Protein AF-A0A2I0AYV8-F1 (afdb_monomer)

Radius of gyration: 24.04 Å; Cα contacts (8 Å, |Δi|>4): 41; chains: 1; bounding box: 66×37×68 Å

Solvent-accessible surface area (backbone atoms only — not comparable to full-atom values): 6565 Å² total; per-residue (Å²): 133,89,87,87,84,83,86,84,85,83,82,78,70,82,81,78,73,76,64,74,80,68,65,70,71,82,84,70,52,71,69,57,48,50,52,51,51,52,51,52,48,52,37,42,77,72,65,39,39,57,96,92,36,63,38,78,67,45,41,53,52,44,37,55,51,46,42,71,75,41,98,60,86,63,56,57,68,56,53,52,51,51,52,54,50,52,55,48,52,52,50,51,51,53,50,49,62,76,61,59,70,90,116

InterPro domains:
  IPR044822 Myb/SANT-like DNA-binding domain 4 [PF13837] (26-95)

pLDDT: mean 79.16, std 20.54, range [38.59, 97.0]

Secondary structure (DSSP, 8-state):
-----------------------------HHHHHHHHHHHHHHHHTT-EETTEE-HHHHHHHHHHHHHHSSS---HHHHHHHHHHHHHHHHHHHHHHHH----

Nearest PDB structures (foldseek):
  8vj1-assembly1_A  TM=5.245E-01  e=1.377E+00  Borreliella garinii
  6hcg-assembly1_P  TM=4.953E-01  e=2.701E+00  Klebsiella pneumoniae

Organism: NCBI:txid1088818

Structure (mmCIF, N/CA/C/O backbone):
data_AF-A0A2I0AYV8-F1
#
_entry.id   AF-A0A2I0AYV8-F1
#
loop_
_atom_site.group_PDB
_atom_site.id
_atom_site.type_symbol
_atom_site.label_atom_id
_atom_site.label_alt_id
_atom_site.label_comp_id
_atom_site.label_asym_id
_atom_site.label_entity_id
_atom_site.label_seq_id
_atom_site.pdbx_PDB_ins_code
_atom_site.Cartn_x
_atom_site.Cartn_y
_atom_site.Cartn_z
_atom_site.occupancy
_atom_site.B_iso_or_equiv
_atom_site.auth_seq_id
_atom_site.auth_comp_id
_atom_site.auth_asym_id
_atom_site.auth_atom_id
_atom_site.pdbx_PDB_model_num
ATOM 1 N N . MET A 1 1 ? 52.267 -22.408 55.302 1.00 38.59 1 MET A N 1
ATOM 2 C CA . MET A 1 1 ? 52.303 -23.674 54.550 1.00 38.59 1 MET A CA 1
ATOM 3 C C . MET A 1 1 ? 51.271 -23.545 53.436 1.00 38.59 1 MET A C 1
ATOM 5 O O . MET A 1 1 ? 50.097 -23.416 53.741 1.00 38.59 1 MET A O 1
ATOM 9 N N . THR A 1 2 ? 51.771 -23.399 52.208 1.00 41.19 2 THR A N 1
ATOM 10 C CA . THR A 1 2 ? 51.182 -23.678 50.873 1.00 41.19 2 THR A CA 1
ATOM 11 C C . THR A 1 2 ? 49.990 -24.654 50.853 1.00 41.19 2 THR A C 1
ATOM 13 O O . THR A 1 2 ? 50.003 -25.565 51.672 1.00 41.19 2 THR A O 1
ATOM 16 N N . MET A 1 3 ? 48.990 -24.659 49.958 1.00 41.25 3 MET A N 1
ATOM 17 C CA . MET A 1 3 ? 48.607 -24.029 48.665 1.00 41.25 3 MET A CA 1
ATOM 18 C C . MET A 1 3 ? 47.122 -24.423 48.407 1.00 41.25 3 MET A C 1
ATOM 20 O O . MET A 1 3 ? 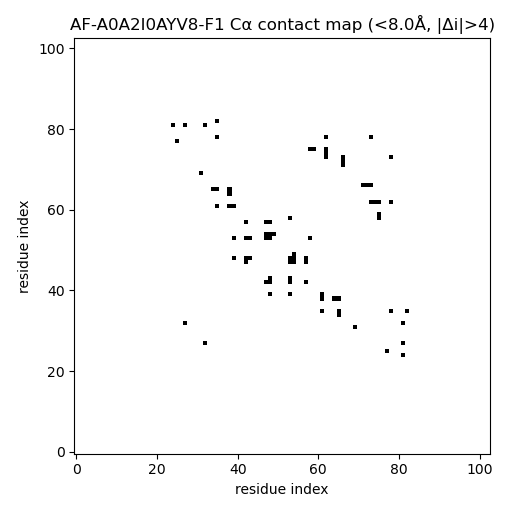46.596 -25.172 49.231 1.00 41.25 3 MET A O 1
ATOM 24 N N . ILE A 1 4 ? 46.533 -24.011 47.263 1.00 53.38 4 ILE A N 1
ATOM 25 C CA . ILE A 1 4 ? 45.387 -24.594 46.489 1.00 53.38 4 ILE A CA 1
ATOM 26 C C . ILE A 1 4 ? 44.303 -23.522 46.227 1.00 53.38 4 ILE A C 1
ATOM 28 O O . ILE A 1 4 ? 43.604 -23.135 47.160 1.00 53.38 4 ILE A O 1
ATOM 32 N N . GLU A 1 5 ? 44.362 -22.795 45.097 1.00 49.16 5 GLU A N 1
ATOM 33 C CA . GLU A 1 5 ? 43.838 -23.070 43.717 1.00 49.16 5 GLU A CA 1
ATOM 34 C C . GLU A 1 5 ? 42.525 -22.275 43.524 1.00 49.16 5 GLU A C 1
ATOM 36 O O . GLU A 1 5 ? 41.625 -22.368 44.352 1.00 49.16 5 GLU A O 1
ATOM 41 N N . ASP A 1 6 ? 42.489 -21.229 42.693 1.00 44.12 6 ASP A N 1
ATOM 42 C CA . ASP A 1 6 ? 42.369 -21.165 41.216 1.00 44.12 6 ASP A CA 1
ATOM 43 C C . ASP A 1 6 ? 40.904 -21.037 40.739 1.00 44.12 6 ASP A C 1
ATOM 45 O O . ASP A 1 6 ? 40.053 -21.838 41.108 1.00 44.12 6 ASP A O 1
ATOM 49 N N . GLU A 1 7 ? 40.689 -19.993 39.922 1.00 53.25 7 GLU A N 1
ATOM 50 C CA . GLU A 1 7 ? 39.616 -19.731 38.935 1.00 53.25 7 GLU A CA 1
ATOM 51 C C . GLU A 1 7 ? 38.145 -19.677 39.427 1.00 53.25 7 GLU A C 1
ATOM 53 O O . GLU A 1 7 ? 37.642 -20.523 40.150 1.00 53.25 7 GLU A O 1
ATOM 58 N N . ASP A 1 8 ? 37.365 -18.637 39.120 1.00 42.38 8 ASP A N 1
ATOM 59 C CA . ASP A 1 8 ? 36.856 -18.383 37.768 1.00 42.38 8 ASP A CA 1
ATOM 60 C C . ASP A 1 8 ? 36.589 -16.883 37.525 1.00 42.38 8 ASP A C 1
ATOM 62 O O . ASP A 1 8 ? 35.753 -16.236 38.168 1.00 42.38 8 ASP A O 1
ATOM 66 N N . GLU A 1 9 ? 37.332 -16.329 36.568 1.00 46.09 9 GLU A N 1
ATOM 67 C CA . GLU A 1 9 ? 37.139 -15.007 35.985 1.00 46.09 9 GLU A CA 1
ATOM 68 C C . GLU A 1 9 ? 35.963 -15.064 34.999 1.00 46.09 9 GLU A C 1
ATOM 70 O O . GLU A 1 9 ? 36.124 -15.394 33.824 1.00 46.09 9 GLU A O 1
ATOM 75 N N . THR A 1 10 ? 34.759 -14.697 35.436 1.00 43.50 10 THR A N 1
ATOM 76 C CA . THR A 1 10 ? 33.624 -14.555 34.512 1.00 43.50 10 THR A CA 1
ATOM 77 C C . THR A 1 10 ? 33.710 -13.226 33.755 1.00 43.50 10 THR A C 1
ATOM 79 O O . THR A 1 10 ? 33.023 -12.246 34.057 1.00 43.50 10 THR A O 1
ATOM 82 N N . GLN A 1 11 ? 34.541 -13.199 32.710 1.00 43.44 11 GLN A N 1
ATOM 83 C CA . GLN A 1 11 ? 34.479 -12.191 31.652 1.00 43.44 11 GLN A CA 1
ATOM 84 C C . GLN A 1 11 ? 33.175 -12.345 30.856 1.00 43.44 11 GLN A C 1
ATOM 86 O O . GLN A 1 11 ? 33.096 -13.102 29.891 1.00 43.44 11 GLN A O 1
ATOM 91 N N . ASN A 1 12 ? 32.139 -11.582 31.205 1.00 41.41 12 ASN A N 1
ATOM 92 C CA . ASN A 1 12 ? 31.007 -11.366 30.305 1.00 41.41 12 ASN A CA 1
ATOM 93 C C . ASN A 1 12 ? 31.220 -10.063 29.527 1.00 41.41 12 ASN A C 1
ATOM 95 O O . ASN A 1 12 ? 30.942 -8.965 30.007 1.00 41.41 12 ASN A O 1
ATOM 99 N N . GLY A 1 13 ? 31.761 -10.220 28.315 1.00 46.72 13 GLY A N 1
ATOM 100 C CA . GLY A 1 13 ? 31.931 -9.170 27.314 1.00 46.72 13 GLY A CA 1
ATOM 101 C C . GLY A 1 13 ? 30.613 -8.515 26.866 1.00 46.72 13 GLY A C 1
ATOM 102 O O . GLY A 1 13 ? 29.523 -8.896 27.296 1.00 46.72 13 GLY A O 1
ATOM 103 N N . PRO A 1 14 ? 30.698 -7.488 26.001 1.00 42.81 14 PRO A N 1
ATOM 104 C CA . PRO A 1 14 ? 29.632 -6.521 25.802 1.00 42.81 14 PRO A CA 1
ATOM 105 C C . PRO A 1 14 ? 28.374 -7.189 25.257 1.00 42.81 14 PRO A C 1
ATOM 107 O O . PRO A 1 14 ? 28.373 -7.811 24.194 1.00 42.81 14 PRO A O 1
ATOM 110 N N . SER A 1 15 ? 27.285 -6.989 25.997 1.00 49.41 15 SER A N 1
ATOM 111 C CA . SER A 1 15 ? 25.911 -7.291 25.629 1.00 49.41 15 SER A CA 1
ATOM 112 C C . SER A 1 15 ? 25.646 -6.898 24.179 1.00 49.41 15 SER A C 1
ATOM 114 O O . SER A 1 15 ? 25.387 -5.734 23.862 1.00 49.41 15 SER A O 1
ATOM 116 N N . ASN A 1 16 ? 25.675 -7.891 23.292 1.00 50.91 16 ASN A N 1
ATOM 117 C CA . ASN A 1 16 ? 25.293 -7.761 21.895 1.00 50.91 16 ASN A CA 1
ATOM 118 C C . ASN A 1 16 ? 23.758 -7.727 21.805 1.00 50.91 16 ASN A C 1
ATOM 120 O O . ASN A 1 16 ? 23.112 -8.518 21.126 1.00 50.91 16 ASN A O 1
ATOM 124 N N . LEU A 1 17 ? 23.148 -6.777 22.519 1.00 50.34 17 LEU A N 1
ATOM 125 C CA . LEU A 1 17 ? 21.745 -6.407 22.402 1.00 50.34 17 LEU A CA 1
ATOM 126 C C . LEU A 1 17 ? 21.562 -5.507 21.175 1.00 50.34 17 LEU A C 1
ATOM 128 O O . LEU A 1 17 ? 20.856 -4.502 21.207 1.00 50.34 17 LEU A O 1
ATOM 132 N N . ARG A 1 18 ? 22.070 -5.942 20.018 1.00 43.44 18 ARG A N 1
ATOM 133 C CA . ARG A 1 18 ? 21.309 -5.748 18.782 1.00 43.44 18 ARG A CA 1
ATOM 134 C C . ARG A 1 18 ? 20.252 -6.840 18.728 1.00 43.44 18 ARG A C 1
ATOM 136 O O . ARG A 1 18 ? 20.182 -7.637 17.798 1.00 43.44 18 ARG A O 1
ATOM 143 N N . ALA A 1 19 ? 19.416 -6.836 19.771 1.00 48.50 19 ALA A N 1
ATOM 144 C CA . ALA A 1 19 ? 18.140 -7.505 19.785 1.00 48.50 19 ALA A CA 1
ATOM 145 C C . ALA A 1 19 ? 17.495 -7.193 18.446 1.00 48.50 19 ALA A C 1
ATOM 147 O O . ALA A 1 19 ? 17.321 -6.027 18.071 1.00 48.50 19 ALA A O 1
ATOM 148 N N . SER A 1 20 ? 17.266 -8.266 17.703 1.00 50.31 20 SER A N 1
ATOM 149 C CA . SER A 1 20 ? 16.523 -8.302 16.469 1.00 50.31 20 SER A CA 1
ATOM 150 C C . SER A 1 20 ? 15.277 -7.436 16.637 1.00 50.31 20 SER A C 1
ATOM 152 O O . SER A 1 20 ? 14.229 -7.901 17.072 1.00 50.31 20 SER A O 1
ATOM 154 N N . ARG A 1 21 ? 15.352 -6.157 16.243 1.00 48.22 21 ARG A N 1
ATOM 155 C CA . ARG A 1 21 ? 14.169 -5.331 15.986 1.00 48.22 21 ARG A CA 1
ATOM 156 C C . ARG A 1 21 ? 13.531 -5.782 14.675 1.00 48.22 21 ARG A C 1
ATOM 158 O O . ARG A 1 21 ? 13.022 -4.971 13.907 1.00 48.22 21 ARG A O 1
ATOM 165 N N . LYS A 1 22 ? 13.508 -7.091 14.417 1.00 48.72 22 LYS A N 1
ATOM 166 C CA . LYS A 1 22 ? 12.405 -7.707 13.707 1.00 48.72 22 LYS A CA 1
ATOM 167 C C . LYS A 1 22 ? 11.235 -7.663 14.687 1.00 48.72 22 LYS A C 1
ATOM 169 O O . LYS A 1 22 ? 10.846 -8.662 15.278 1.00 48.72 22 LYS A O 1
ATOM 174 N N . SER A 1 23 ? 10.730 -6.447 14.918 1.00 43.94 23 SER A N 1
ATOM 175 C CA . SER A 1 23 ? 9.353 -6.259 15.341 1.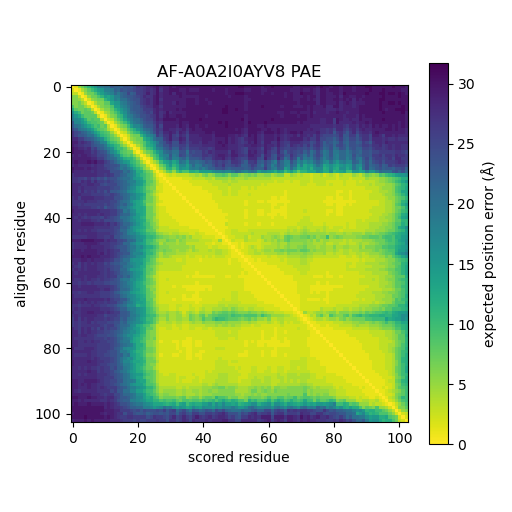00 43.94 23 SER A CA 1
ATOM 176 C C . SER A 1 23 ? 8.573 -7.136 14.378 1.00 43.94 23 SER A C 1
ATOM 178 O O . SER A 1 23 ? 8.596 -6.870 13.177 1.00 43.94 23 SER A O 1
ATOM 180 N N . ARG A 1 24 ? 8.085 -8.278 14.885 1.00 54.69 24 ARG A N 1
ATOM 181 C CA . ARG A 1 24 ? 7.152 -9.158 14.186 1.00 54.69 24 ARG A CA 1
ATOM 182 C C . ARG A 1 24 ? 6.193 -8.215 13.478 1.00 54.69 24 ARG A C 1
ATOM 184 O O . ARG A 1 24 ? 5.546 -7.430 14.177 1.00 54.69 24 ARG A O 1
ATOM 191 N N . ASP A 1 25 ? 6.228 -8.200 12.141 1.00 53.81 25 ASP A N 1
ATOM 192 C CA . ASP A 1 25 ? 5.366 -7.344 11.329 1.00 53.81 25 ASP A CA 1
ATOM 193 C C . ASP A 1 25 ? 3.973 -7.360 11.971 1.00 53.81 25 ASP A C 1
ATOM 195 O O . ASP A 1 25 ? 3.512 -8.441 12.344 1.00 53.81 25 ASP A O 1
ATOM 199 N N . PRO A 1 26 ? 3.357 -6.196 12.230 1.00 57.44 26 PRO A N 1
ATOM 200 C CA . PRO A 1 26 ? 2.215 -6.085 13.128 1.00 57.44 26 PRO A CA 1
ATOM 201 C C . PRO A 1 26 ? 1.001 -6.816 12.554 1.00 57.44 26 PRO A C 1
ATOM 203 O O . PRO A 1 26 ? 0.168 -6.192 11.907 1.00 57.44 26 PRO A O 1
ATOM 206 N N . ASN A 1 27 ? 0.921 -8.125 12.800 1.00 71.12 27 ASN A N 1
ATOM 207 C CA . ASN A 1 27 ? -0.188 -9.030 12.524 1.00 71.12 27 ASN A CA 1
ATOM 208 C C . ASN A 1 27 ? -0.960 -8.635 11.249 1.00 71.12 27 ASN A C 1
ATOM 210 O O . ASN A 1 27 ? -2.097 -8.175 11.340 1.00 71.12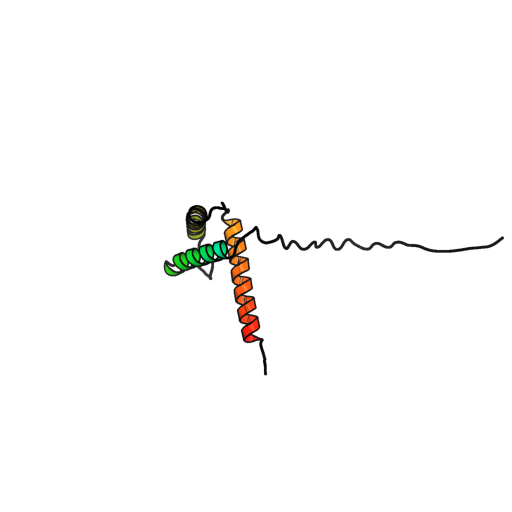 27 ASN A O 1
ATOM 214 N N . PHE A 1 28 ? -0.281 -8.679 10.097 1.00 84.00 28 PHE A N 1
ATOM 215 C CA . PHE A 1 28 ? -0.925 -8.598 8.785 1.00 84.00 28 PHE A CA 1
ATOM 216 C C . PHE A 1 28 ? -1.086 -10.025 8.277 1.00 84.00 28 PHE A C 1
ATOM 218 O O . PHE A 1 28 ? -0.093 -10.680 7.940 1.00 84.00 28 PHE A O 1
ATOM 225 N N . SER A 1 29 ? -2.327 -10.494 8.276 1.00 89.56 29 SER A N 1
ATOM 226 C CA . SER A 1 29 ? -2.737 -11.743 7.635 1.00 89.56 29 SER A CA 1
ATOM 227 C C . SER A 1 29 ? -2.496 -11.694 6.121 1.00 89.56 29 SER A C 1
ATOM 229 O O . SER A 1 29 ? -2.224 -10.628 5.557 1.00 89.56 29 SER A O 1
ATOM 231 N N . ASN A 1 30 ? -2.542 -12.845 5.448 1.00 90.19 30 ASN A N 1
ATOM 232 C CA . ASN A 1 30 ? -2.351 -12.875 3.996 1.00 90.19 30 ASN A CA 1
ATOM 233 C C . ASN A 1 30 ? -3.511 -12.169 3.287 1.00 90.19 30 ASN A C 1
ATOM 235 O O . ASN A 1 30 ? -3.278 -11.380 2.382 1.00 90.19 30 ASN A O 1
ATOM 239 N N . GLU A 1 31 ? -4.727 -12.329 3.800 1.00 91.62 31 GLU A N 1
ATOM 240 C CA . GLU A 1 31 ? -5.934 -11.677 3.301 1.00 91.62 31 GLU A CA 1
ATOM 241 C C . GLU A 1 31 ? -5.817 -10.147 3.403 1.00 91.62 31 GLU A C 1
ATOM 243 O O . GLU A 1 31 ? -6.123 -9.414 2.465 1.00 91.62 31 GLU A O 1
ATOM 248 N N . GLU A 1 32 ? -5.297 -9.639 4.525 1.00 92.88 32 GLU A N 1
ATOM 249 C CA . GLU A 1 32 ? -5.013 -8.211 4.698 1.00 92.88 32 GLU A CA 1
ATOM 250 C C . GLU A 1 32 ? -3.934 -7.703 3.729 1.00 92.88 32 GLU A C 1
ATOM 252 O O . GLU A 1 32 ? -4.026 -6.583 3.216 1.00 92.88 32 GLU A O 1
ATOM 257 N N . LYS A 1 33 ? -2.901 -8.510 3.459 1.00 92.88 33 LYS A N 1
ATOM 258 C CA . LYS A 1 33 ? -1.873 -8.173 2.465 1.00 92.88 33 LYS A CA 1
ATOM 259 C C . LYS A 1 33 ? -2.463 -8.123 1.056 1.00 92.88 33 LYS A C 1
ATOM 261 O O . LYS A 1 33 ? -2.135 -7.193 0.322 1.00 92.88 33 LYS A O 1
ATOM 266 N N . ASP A 1 34 ? -3.348 -9.051 0.708 1.00 95.00 34 ASP A N 1
ATOM 267 C CA . ASP A 1 34 ? -4.013 -9.093 -0.597 1.00 95.00 34 ASP A CA 1
ATOM 268 C C . ASP A 1 34 ? -4.885 -7.853 -0.813 1.00 95.00 34 ASP A C 1
ATOM 270 O O . ASP A 1 34 ? -4.771 -7.189 -1.845 1.00 95.00 34 ASP A O 1
ATOM 274 N N . VAL A 1 35 ? -5.669 -7.453 0.197 1.00 95.94 35 VAL A N 1
ATOM 275 C CA . VAL A 1 35 ? -6.435 -6.194 0.161 1.00 95.94 35 VAL A CA 1
ATOM 276 C C . VAL A 1 35 ? -5.509 -4.995 -0.057 1.00 95.94 35 VAL A C 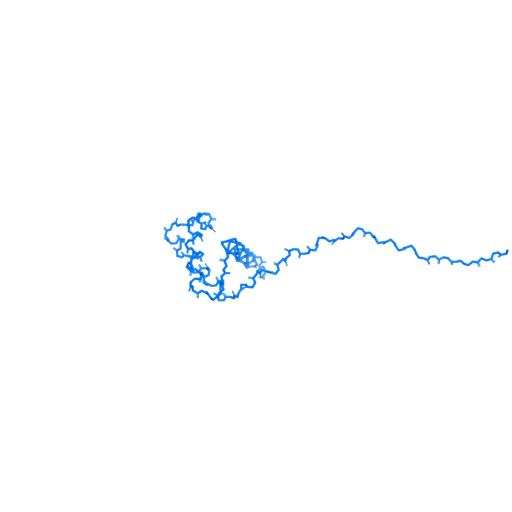1
ATOM 278 O O . VAL A 1 35 ? -5.784 -4.135 -0.896 1.00 95.94 35 VAL A O 1
ATOM 281 N N . LEU A 1 36 ? -4.380 -4.931 0.657 1.00 95.56 36 LEU A N 1
ATOM 282 C CA . LEU A 1 36 ? -3.411 -3.847 0.485 1.00 95.56 36 LEU A CA 1
ATOM 283 C C . LEU A 1 36 ? -2.824 -3.816 -0.938 1.00 95.56 36 LEU A C 1
ATOM 285 O O . LEU A 1 36 ? -2.681 -2.735 -1.512 1.00 95.56 36 LEU A O 1
ATOM 289 N N . ILE A 1 37 ? -2.502 -4.976 -1.514 1.00 96.19 37 ILE A N 1
ATOM 290 C CA . ILE A 1 37 ? -1.991 -5.094 -2.887 1.00 96.19 37 ILE A CA 1
ATOM 291 C C . ILE A 1 37 ? -3.041 -4.615 -3.894 1.00 96.19 37 ILE A C 1
ATOM 293 O O . ILE A 1 37 ? -2.708 -3.825 -4.780 1.00 96.19 37 ILE A O 1
ATOM 297 N N . LEU A 1 38 ? -4.301 -5.032 -3.741 1.00 96.94 38 LEU A N 1
ATOM 298 C CA . LEU A 1 38 ? -5.400 -4.628 -4.621 1.00 96.94 38 LEU A CA 1
ATOM 299 C C . LEU A 1 38 ? -5.596 -3.108 -4.615 1.00 96.94 38 LEU A C 1
ATOM 301 O O . LEU A 1 38 ? -5.608 -2.485 -5.675 1.00 96.94 38 LEU A O 1
ATOM 305 N N . LEU A 1 39 ? -5.654 -2.492 -3.431 1.00 96.75 39 LEU A N 1
ATOM 306 C CA . LEU A 1 39 ? -5.830 -1.042 -3.302 1.00 96.75 39 LEU A CA 1
ATOM 307 C C . LEU A 1 39 ? -4.657 -0.253 -3.898 1.00 96.75 39 LEU A C 1
ATOM 309 O O . LEU A 1 39 ? -4.855 0.770 -4.549 1.00 96.75 39 LEU A O 1
ATOM 313 N N . ILE A 1 40 ? -3.422 -0.718 -3.700 1.00 96.12 40 ILE A N 1
ATOM 314 C CA . ILE A 1 40 ? -2.246 -0.070 -4.298 1.00 96.12 40 ILE A CA 1
ATOM 315 C C . ILE A 1 40 ? -2.249 -0.234 -5.821 1.00 96.12 40 ILE A C 1
ATOM 317 O O . ILE A 1 40 ? -1.873 0.702 -6.525 1.00 96.12 40 ILE A O 1
ATOM 321 N N . THR A 1 41 ? -2.692 -1.384 -6.331 1.00 95.62 41 THR A N 1
ATOM 322 C CA . THR A 1 41 ? -2.834 -1.640 -7.772 1.00 95.62 41 THR A CA 1
ATOM 323 C C . THR A 1 41 ? -3.850 -0.698 -8.408 1.00 95.62 41 THR A C 1
ATOM 325 O O . THR A 1 41 ? -3.571 -0.111 -9.448 1.00 95.62 41 THR A O 1
ATOM 328 N N . GLU A 1 42 ? -4.992 -0.476 -7.757 1.00 95.88 42 GLU A N 1
ATOM 329 C CA . GLU A 1 42 ? -5.991 0.492 -8.217 1.00 95.88 42 GLU A CA 1
ATOM 330 C C . GLU A 1 42 ? -5.4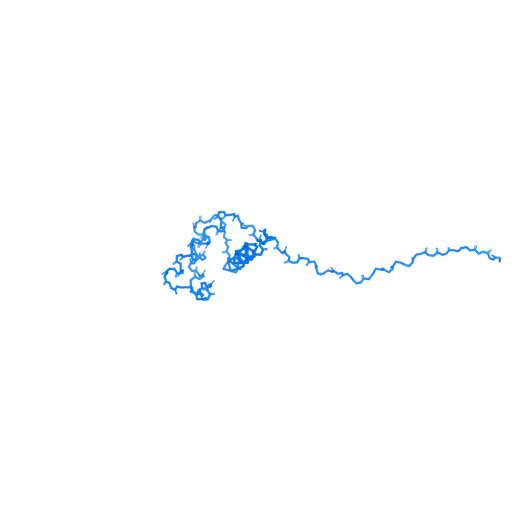01 1.907 -8.299 1.00 95.88 42 GLU A C 1
ATOM 332 O O . GLU A 1 42 ? -5.478 2.558 -9.341 1.00 95.88 42 GLU A O 1
ATOM 337 N N . LYS A 1 43 ? -4.722 2.365 -7.238 1.00 94.75 43 LYS A N 1
ATOM 338 C CA . LYS A 1 43 ? -4.056 3.678 -7.247 1.00 94.75 43 LYS A CA 1
ATOM 339 C C . LYS A 1 43 ? -2.956 3.768 -8.298 1.00 94.75 43 LYS A C 1
ATOM 341 O O . LYS A 1 43 ? -2.774 4.823 -8.895 1.00 94.75 43 LYS A O 1
ATOM 346 N N . HIS A 1 44 ? -2.244 2.677 -8.561 1.00 93.69 44 HIS A N 1
ATOM 347 C CA . HIS A 1 44 ? -1.255 2.632 -9.631 1.00 93.69 44 HIS A CA 1
ATOM 348 C C . HIS A 1 44 ? -1.900 2.826 -11.006 1.00 93.69 44 HIS A C 1
ATOM 350 O O . HIS A 1 44 ? -1.419 3.643 -11.788 1.00 93.69 44 HIS A O 1
ATOM 356 N N . ASN A 1 45 ? -3.010 2.138 -11.274 1.00 93.19 45 ASN A N 1
ATOM 357 C CA . ASN A 1 45 ? -3.741 2.253 -12.538 1.00 93.19 45 ASN A CA 1
ATOM 358 C C . ASN A 1 45 ? -4.317 3.660 -12.758 1.00 93.19 45 ASN A C 1
ATOM 360 O O . ASN A 1 45 ? -4.420 4.105 -13.897 1.00 93.19 45 ASN A O 1
ATOM 364 N N . ASN A 1 46 ? -4.619 4.377 -11.675 1.00 92.25 46 ASN A N 1
ATOM 365 C CA . ASN A 1 46 ? -5.102 5.757 -11.718 1.00 92.25 46 ASN A CA 1
ATOM 366 C C . ASN A 1 46 ? -3.976 6.809 -11.813 1.00 92.25 46 ASN A C 1
ATOM 368 O O . ASN A 1 46 ? -4.263 7.998 -11.905 1.00 92.25 46 ASN A O 1
ATOM 372 N N . GLY A 1 47 ? -2.701 6.399 -11.800 1.00 91.56 47 GLY A N 1
ATOM 373 C CA . GLY A 1 47 ? -1.549 7.308 -11.876 1.00 91.56 47 GLY A CA 1
ATOM 374 C C . GLY A 1 47 ? -1.092 7.890 -10.531 1.00 91.56 47 GLY A C 1
ATOM 375 O O . GLY A 1 47 ? -0.183 8.716 -10.488 1.00 91.56 47 GLY A O 1
ATOM 376 N N . ASP A 1 48 ? -1.652 7.420 -9.417 1.00 93.25 48 ASP A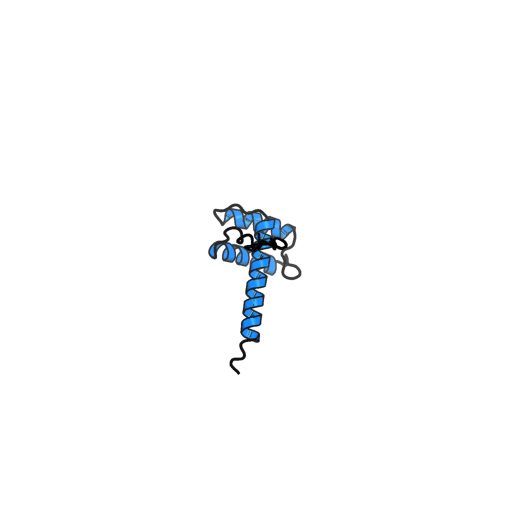 N 1
ATOM 377 C CA . ASP A 1 48 ? -1.382 7.922 -8.066 1.00 93.25 48 ASP A CA 1
ATOM 378 C C . ASP A 1 48 ? -0.198 7.223 -7.367 1.00 93.25 48 ASP A C 1
ATOM 380 O O . ASP A 1 48 ? -0.019 7.311 -6.144 1.00 93.25 48 ASP A O 1
ATOM 384 N N . VAL A 1 49 ? 0.627 6.499 -8.124 1.00 92.69 49 VAL A N 1
ATOM 385 C CA . VAL A 1 49 ? 1.799 5.770 -7.627 1.00 92.69 49 VAL A CA 1
ATOM 386 C C . VAL A 1 49 ? 3.040 6.231 -8.379 1.00 92.69 49 VAL A C 1
ATOM 388 O O . VAL A 1 49 ? 3.167 6.036 -9.581 1.00 92.69 49 VAL A O 1
ATOM 391 N N . VAL A 1 50 ? 4.002 6.788 -7.644 1.00 89.06 50 VAL A N 1
ATOM 392 C CA . VAL A 1 50 ? 5.269 7.295 -8.184 1.00 89.06 50 VAL A CA 1
ATOM 393 C C . VAL A 1 50 ? 6.417 6.451 -7.637 1.00 89.06 50 VAL A C 1
ATOM 395 O O . VAL A 1 50 ? 6.513 6.206 -6.431 1.00 89.06 50 VAL A O 1
ATOM 398 N N . ASN A 1 51 ? 7.298 5.969 -8.517 1.00 89.19 51 ASN A N 1
ATOM 399 C CA . ASN A 1 51 ? 8.429 5.100 -8.160 1.00 89.19 51 ASN A CA 1
ATOM 400 C C . ASN A 1 51 ? 8.014 3.875 -7.314 1.00 89.19 51 ASN A C 1
ATOM 402 O O . ASN A 1 51 ? 8.687 3.505 -6.345 1.00 89.19 51 ASN A O 1
ATOM 406 N N . GLY A 1 52 ? 6.865 3.267 -7.633 1.00 87.81 52 GLY A N 1
ATOM 407 C CA . GLY A 1 52 ? 6.337 2.104 -6.908 1.00 87.81 52 GLY A CA 1
ATOM 408 C C . GLY A 1 52 ? 5.901 2.403 -5.466 1.00 87.81 52 GLY A C 1
ATOM 409 O O . GLY A 1 52 ? 5.920 1.513 -4.602 1.00 87.81 52 GLY A O 1
ATOM 410 N N . ASN A 1 53 ? 5.571 3.661 -5.164 1.00 92.00 53 ASN A N 1
ATOM 411 C CA . ASN A 1 53 ? 4.969 4.076 -3.902 1.00 92.00 53 ASN A CA 1
ATOM 412 C C . ASN A 1 53 ? 3.759 4.985 -4.166 1.00 92.00 53 ASN A C 1
ATOM 414 O O . ASN A 1 53 ? 3.890 5.943 -4.925 1.00 92.00 53 ASN A O 1
ATOM 418 N N . PRO A 1 54 ? 2.607 4.729 -3.527 1.00 95.31 54 PRO A N 1
ATOM 419 C CA . PRO A 1 54 ? 1.491 5.666 -3.545 1.00 95.31 54 PRO A CA 1
ATOM 420 C C . PRO A 1 54 ? 1.911 7.067 -3.085 1.00 95.31 54 PRO A C 1
ATOM 422 O O . PRO A 1 54 ? 2.759 7.212 -2.193 1.00 95.31 54 PRO A O 1
ATOM 425 N N . THR A 1 55 ? 1.312 8.095 -3.684 1.00 95.44 55 THR A N 1
ATOM 426 C CA . THR A 1 55 ? 1.469 9.492 -3.255 1.00 95.44 55 THR A CA 1
ATOM 427 C C . THR A 1 55 ? 0.931 9.695 -1.829 1.00 95.44 55 THR A C 1
ATOM 429 O O . THR A 1 55 ? 0.181 8.861 -1.312 1.00 95.44 55 THR A O 1
ATOM 432 N N . PRO A 1 56 ? 1.288 10.795 -1.135 1.00 94.94 56 PRO A N 1
ATOM 433 C CA . PRO A 1 56 ? 0.755 11.075 0.199 1.00 94.94 56 PRO A CA 1
ATOM 434 C C . PRO A 1 56 ? -0.779 11.092 0.257 1.00 94.94 56 PRO A C 1
ATOM 436 O O . PRO A 1 56 ? -1.344 10.571 1.216 1.00 94.94 56 PRO A O 1
ATOM 439 N N . LEU A 1 57 ? -1.438 11.630 -0.776 1.00 94.38 57 LEU A N 1
ATOM 440 C CA . LEU A 1 57 ? -2.899 11.641 -0.885 1.00 94.38 57 LEU A CA 1
ATOM 441 C C . LEU A 1 57 ? -3.453 10.229 -1.098 1.00 94.38 57 LEU A C 1
ATOM 443 O O . LEU A 1 57 ? -4.338 9.803 -0.357 1.00 94.38 57 LEU A O 1
ATOM 447 N N . ALA A 1 58 ? -2.850 9.457 -2.003 1.00 95.75 58 ALA A N 1
ATOM 448 C CA . ALA A 1 58 ? -3.236 8.071 -2.237 1.00 95.75 58 ALA A CA 1
ATOM 449 C C . ALA A 1 58 ? -3.116 7.214 -0.974 1.00 95.75 58 ALA A C 1
ATOM 451 O O . ALA A 1 58 ? -3.986 6.398 -0.694 1.00 95.75 58 ALA A O 1
ATOM 452 N N . TRP A 1 59 ? -2.085 7.429 -0.150 1.00 97.00 59 TRP A N 1
ATOM 453 C CA . TRP A 1 59 ? -1.955 6.736 1.134 1.00 97.00 59 TRP A CA 1
ATOM 454 C C . TRP A 1 59 ? -3.1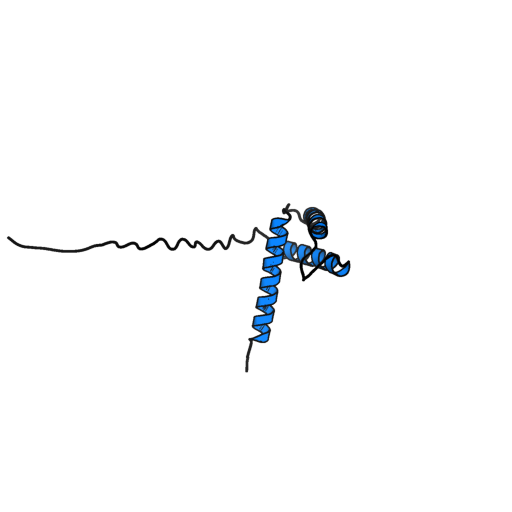07 7.026 2.096 1.00 97.00 59 TRP A C 1
ATOM 456 O O . TRP A 1 59 ? -3.517 6.126 2.831 1.00 97.00 59 TRP A O 1
ATOM 466 N N . ILE A 1 60 ? -3.627 8.254 2.115 1.00 95.88 60 ILE A N 1
ATOM 467 C CA . ILE A 1 60 ? -4.777 8.616 2.951 1.00 95.88 60 ILE A CA 1
ATOM 468 C C . ILE A 1 60 ? -6.017 7.857 2.472 1.00 95.88 60 ILE A C 1
ATOM 470 O O . ILE A 1 60 ? -6.724 7.263 3.286 1.00 95.88 60 ILE A O 1
ATOM 474 N N . GLU A 1 61 ? -6.257 7.830 1.163 1.00 96.25 61 GLU A N 1
ATOM 475 C CA . GLU A 1 61 ? -7.398 7.131 0.565 1.00 96.25 61 GLU A CA 1
ATOM 476 C C . GLU A 1 61 ? -7.310 5.614 0.725 1.00 96.25 61 GLU A C 1
ATOM 478 O O . GLU A 1 61 ? -8.286 4.986 1.141 1.00 96.25 61 GLU A O 1
ATOM 483 N N . ILE A 1 62 ? -6.131 5.032 0.485 1.00 96.69 62 ILE A N 1
ATOM 484 C CA . ILE A 1 62 ? -5.852 3.615 0.737 1.00 96.69 62 ILE A CA 1
ATOM 485 C C . ILE A 1 62 ? -6.143 3.300 2.198 1.00 96.69 62 ILE A C 1
ATOM 487 O O . ILE A 1 62 ? -6.833 2.333 2.472 1.00 96.69 62 ILE A O 1
ATOM 491 N N . THR A 1 63 ? -5.681 4.121 3.146 1.00 96.25 63 THR A N 1
ATOM 492 C CA . THR A 1 63 ? -5.889 3.853 4.579 1.00 96.25 63 THR A CA 1
ATOM 493 C C . THR A 1 63 ? -7.367 3.884 4.958 1.00 96.25 63 THR A C 1
ATOM 495 O O . THR A 1 63 ? -7.822 3.029 5.717 1.00 96.25 63 THR A O 1
ATOM 498 N N . LYS A 1 64 ? -8.130 4.849 4.431 1.00 95.81 64 LYS A N 1
ATOM 499 C CA . LYS A 1 64 ? -9.582 4.927 4.652 1.00 95.81 64 LYS A CA 1
ATOM 500 C C . LYS A 1 64 ? -10.291 3.695 4.093 1.00 95.81 64 LYS A C 1
ATOM 502 O O . LYS A 1 64 ? -11.052 3.058 4.814 1.00 95.81 64 LYS A O 1
ATOM 507 N N . THR A 1 65 ? -9.996 3.350 2.843 1.00 95.69 65 THR A N 1
ATOM 508 C CA . THR A 1 65 ? -10.631 2.231 2.137 1.00 95.69 65 THR A CA 1
ATOM 509 C C . THR A 1 65 ? -10.252 0.898 2.774 1.00 95.69 65 THR A C 1
ATOM 511 O O . THR A 1 65 ? -11.125 0.102 3.105 1.00 95.69 65 THR A O 1
ATOM 514 N N . TYR A 1 66 ? -8.969 0.699 3.067 1.00 95.50 66 TYR A N 1
ATOM 515 C CA . TYR A 1 66 ? -8.448 -0.470 3.766 1.00 95.50 66 TYR A CA 1
ATOM 516 C C . TYR A 1 66 ? -9.186 -0.691 5.090 1.00 95.50 66 TYR A C 1
ATOM 518 O O . TYR A 1 66 ? -9.803 -1.731 5.280 1.00 95.50 66 TYR A O 1
ATOM 526 N N . ASN A 1 67 ? -9.229 0.322 5.963 1.00 94.19 67 ASN A N 1
ATOM 527 C CA . ASN A 1 67 ? -9.891 0.222 7.269 1.00 94.19 67 ASN A CA 1
ATOM 528 C C . ASN A 1 67 ? -11.419 0.056 7.188 1.00 94.19 67 ASN A C 1
ATOM 530 O O . ASN A 1 67 ? -12.037 -0.254 8.202 1.00 94.19 67 ASN A O 1
ATOM 534 N N . SER A 1 68 ? -12.032 0.315 6.028 1.00 94.44 68 SER A N 1
ATOM 535 C CA . SER A 1 68 ? -13.453 0.035 5.791 1.00 94.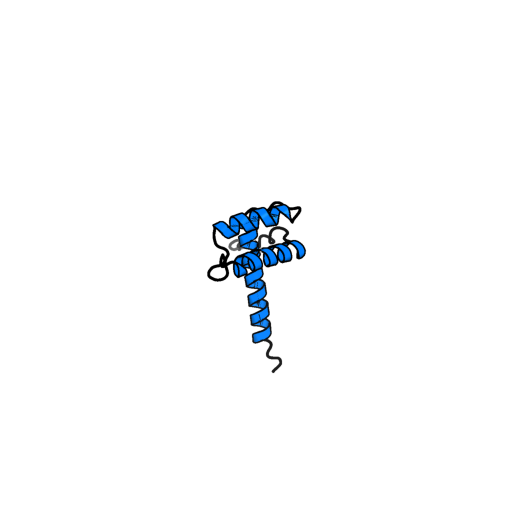44 68 SER A CA 1
ATOM 536 C C . SER A 1 68 ? -13.709 -1.401 5.329 1.00 94.44 68 SER A C 1
ATOM 538 O O . SER A 1 68 ? -14.789 -1.928 5.571 1.00 94.44 68 SER A O 1
ATOM 540 N N . GLN A 1 69 ? -12.721 -2.029 4.684 1.00 92.69 69 GLN A N 1
ATOM 541 C CA . GLN A 1 69 ? -12.819 -3.395 4.168 1.00 92.69 69 GLN A CA 1
ATOM 542 C C . GLN A 1 69 ? -12.343 -4.436 5.182 1.00 92.69 69 GLN A C 1
ATOM 544 O O . GLN A 1 69 ? -12.890 -5.534 5.240 1.00 92.69 69 GLN A O 1
ATOM 549 N N . VAL A 1 70 ? -11.334 -4.103 5.989 1.00 89.25 70 VAL A N 1
ATOM 550 C CA . VAL A 1 70 ? -10.799 -5.013 7.002 1.00 89.25 70 VAL A CA 1
ATOM 551 C C . VAL A 1 70 ? -11.346 -4.686 8.390 1.00 89.25 70 VAL A C 1
ATOM 553 O O . VAL A 1 70 ? -11.591 -3.533 8.736 1.00 89.25 70 VAL A O 1
ATOM 556 N N . GLY A 1 71 ? -11.482 -5.709 9.234 1.00 81.56 71 GLY A N 1
ATOM 557 C CA . GLY A 1 71 ? -11.944 -5.539 10.617 1.00 81.56 71 GLY A CA 1
ATOM 558 C C . GLY A 1 71 ? -10.918 -4.887 11.554 1.00 81.56 71 GLY A C 1
ATOM 559 O O . GLY A 1 71 ? -11.249 -4.559 12.693 1.00 81.56 71 GLY A O 1
ATOM 560 N N . THR A 1 72 ? -9.670 -4.696 11.111 1.00 85.31 72 THR A N 1
ATOM 561 C CA . THR A 1 72 ? -8.595 -4.128 11.930 1.00 85.31 72 THR A CA 1
ATOM 562 C C . THR A 1 72 ? -8.260 -2.705 11.485 1.00 85.31 72 THR A C 1
ATOM 564 O O . THR A 1 72 ? -7.982 -2.429 10.321 1.00 85.31 72 THR A O 1
ATOM 567 N N . LYS A 1 73 ? -8.242 -1.762 12.432 1.00 90.38 73 LYS A N 1
ATOM 568 C CA . LYS A 1 73 ? -7.819 -0.390 12.133 1.00 90.38 73 LYS A CA 1
ATOM 569 C C . LYS A 1 73 ? -6.299 -0.316 12.098 1.00 90.38 73 LYS A C 1
ATOM 571 O O . LYS A 1 73 ? -5.636 -0.571 13.104 1.00 90.38 73 LYS A O 1
ATOM 576 N N . LYS A 1 74 ? -5.751 0.084 10.954 1.00 91.56 74 LYS A N 1
ATOM 577 C CA . LYS A 1 74 ? -4.325 0.354 10.766 1.00 91.56 74 LYS A CA 1
ATOM 578 C C . LYS A 1 74 ? -4.104 1.836 10.491 1.00 91.56 74 LYS A C 1
ATOM 580 O O . LYS A 1 74 ? -4.886 2.494 9.803 1.00 91.56 74 LYS A O 1
ATOM 585 N N . ILE A 1 75 ? -3.008 2.368 11.019 1.00 94.38 75 ILE A N 1
ATOM 586 C CA . ILE A 1 75 ? -2.542 3.713 10.666 1.00 94.38 75 ILE A CA 1
ATOM 587 C C . ILE A 1 75 ? -1.718 3.665 9.377 1.00 94.38 75 ILE A C 1
ATOM 589 O O . ILE A 1 75 ? -1.090 2.652 9.065 1.00 94.38 75 ILE A O 1
ATOM 593 N N . VAL A 1 76 ? -1.639 4.797 8.673 1.00 94.75 76 VAL A N 1
ATOM 594 C CA . VAL A 1 76 ? -0.898 4.942 7.403 1.00 94.75 76 VAL A CA 1
ATOM 595 C C . VAL A 1 76 ? 0.517 4.353 7.489 1.00 94.75 76 VAL A C 1
ATOM 597 O O . VAL A 1 76 ? 0.979 3.679 6.572 1.00 94.75 76 VAL A O 1
ATOM 600 N N . GLN A 1 77 ? 1.216 4.578 8.607 1.00 94.25 77 GLN A N 1
ATOM 601 C CA . GLN A 1 77 ? 2.592 4.114 8.784 1.00 94.25 77 GLN A CA 1
ATOM 602 C C . GLN A 1 77 ? 2.710 2.584 8.839 1.00 94.25 77 GLN A C 1
ATOM 604 O O . GLN A 1 77 ? 3.690 2.027 8.348 1.00 94.25 77 GLN A O 1
ATOM 609 N N . GLN A 1 78 ? 1.709 1.894 9.391 1.00 93.69 78 GLN A N 1
ATOM 610 C CA . GLN A 1 78 ? 1.679 0.431 9.409 1.00 93.69 78 GLN A CA 1
ATOM 611 C C . GLN A 1 78 ? 1.496 -0.125 7.994 1.00 93.69 78 GLN A C 1
ATOM 613 O O . GLN A 1 78 ? 2.217 -1.044 7.616 1.00 93.69 78 GLN A O 1
ATOM 618 N N . LEU A 1 79 ? 0.618 0.484 7.189 1.00 94.69 79 LEU A N 1
ATOM 619 C CA . LEU A 1 79 ? 0.405 0.093 5.789 1.00 94.69 79 LEU A CA 1
ATOM 620 C C . LEU A 1 79 ? 1.647 0.351 4.925 1.00 94.69 79 LEU A C 1
ATOM 622 O O . LEU A 1 79 ? 2.042 -0.501 4.134 1.00 94.69 79 LEU A O 1
ATOM 626 N N . LYS A 1 80 ? 2.331 1.483 5.130 1.00 95.25 80 LYS A N 1
ATOM 627 C CA . LYS A 1 80 ? 3.612 1.779 4.465 1.00 95.25 80 LYS A CA 1
ATOM 628 C C . LYS A 1 80 ? 4.691 0.750 4.798 1.00 95.25 80 LYS A C 1
ATOM 630 O O . LYS A 1 80 ? 5.427 0.319 3.909 1.00 95.25 80 LYS A O 1
ATOM 635 N N . ASN A 1 81 ? 4.788 0.354 6.066 1.00 94.06 81 ASN A N 1
ATOM 636 C CA . ASN A 1 81 ? 5.737 -0.669 6.498 1.00 94.06 81 ASN A CA 1
ATOM 637 C C . ASN A 1 81 ? 5.402 -2.031 5.879 1.00 94.06 81 ASN A C 1
ATOM 639 O O . ASN A 1 81 ? 6.292 -2.654 5.306 1.00 94.06 81 ASN A O 1
ATOM 643 N N . ALA A 1 82 ? 4.129 -2.437 5.905 1.00 93.88 82 ALA A N 1
ATOM 644 C CA . ALA A 1 82 ? 3.669 -3.673 5.276 1.00 93.88 82 ALA A CA 1
ATOM 645 C C . ALA A 1 82 ? 3.977 -3.692 3.770 1.00 93.88 82 ALA A C 1
ATOM 647 O O . ALA A 1 82 ? 4.547 -4.658 3.266 1.00 93.88 82 ALA A O 1
ATOM 648 N N . TRP A 1 83 ? 3.722 -2.589 3.058 1.00 95.56 83 TRP A N 1
ATOM 649 C CA . TRP A 1 83 ? 4.062 -2.463 1.638 1.00 95.56 83 TRP A CA 1
ATOM 650 C C . TRP A 1 83 ? 5.566 -2.575 1.370 1.00 95.56 83 TRP A C 1
ATOM 652 O O . TRP A 1 83 ? 6.003 -3.215 0.411 1.00 95.56 83 TRP A O 1
ATOM 662 N N . LYS A 1 84 ? 6.395 -1.975 2.230 1.00 94.44 84 LYS A N 1
ATOM 663 C CA . LYS A 1 84 ? 7.852 -2.108 2.136 1.00 94.44 84 LYS A CA 1
ATOM 664 C C . LYS A 1 84 ? 8.294 -3.561 2.326 1.00 94.44 84 LYS A C 1
ATOM 666 O O . LYS A 1 84 ? 9.180 -4.009 1.594 1.00 94.44 84 LYS A O 1
ATOM 671 N N . THR A 1 85 ? 7.692 -4.278 3.274 1.00 93.25 85 THR A N 1
ATOM 672 C CA . THR A 1 85 ? 7.943 -5.707 3.498 1.00 93.25 85 THR A CA 1
ATOM 673 C C . THR A 1 85 ? 7.535 -6.528 2.272 1.00 93.25 85 THR A C 1
ATOM 675 O O . THR A 1 85 ? 8.381 -7.242 1.739 1.00 93.25 85 THR A O 1
ATOM 678 N N . LEU A 1 86 ? 6.325 -6.330 1.734 1.00 94.06 86 LEU A N 1
ATOM 679 C CA . LEU A 1 86 ? 5.830 -7.010 0.526 1.00 94.06 86 LEU A CA 1
ATOM 680 C C . LEU A 1 86 ? 6.760 -6.827 -0.679 1.00 94.06 86 LEU A C 1
ATOM 682 O O . LEU A 1 86 ? 7.165 -7.794 -1.321 1.00 94.06 86 LEU A O 1
ATOM 686 N N . LYS A 1 87 ? 7.195 -5.592 -0.952 1.00 93.56 87 LYS A N 1
ATOM 687 C CA . LYS A 1 87 ? 8.155 -5.333 -2.037 1.00 93.56 87 LYS A CA 1
ATOM 688 C C . LYS A 1 87 ? 9.484 -6.051 -1.832 1.00 93.56 87 LYS A C 1
ATOM 690 O O . LYS A 1 87 ? 10.120 -6.456 -2.803 1.00 93.56 87 LYS A O 1
ATOM 695 N N . LYS A 1 88 ? 9.940 -6.179 -0.585 1.00 92.06 88 LYS A N 1
ATOM 696 C CA . LYS A 1 88 ? 11.170 -6.908 -0.267 1.00 92.06 88 LYS A CA 1
ATOM 697 C C . LYS A 1 88 ? 10.997 -8.411 -0.481 1.00 92.06 88 LYS A C 1
ATOM 699 O O . LYS A 1 88 ? 11.909 -9.035 -1.013 1.00 92.06 88 LYS A O 1
ATOM 704 N N . GLU A 1 89 ? 9.858 -8.972 -0.085 1.00 90.69 89 GLU A N 1
ATOM 705 C CA . GLU A 1 89 ? 9.516 -10.379 -0.321 1.00 90.69 89 GLU A CA 1
ATOM 706 C C . GLU A 1 89 ? 9.465 -10.685 -1.821 1.00 90.69 89 GLU A C 1
ATOM 708 O O . GLU A 1 89 ? 10.137 -11.611 -2.269 1.00 90.69 89 GLU A O 1
ATOM 713 N N . TYR A 1 90 ? 8.796 -9.834 -2.605 1.00 91.06 90 TYR A N 1
ATOM 714 C CA . TYR A 1 90 ? 8.764 -9.927 -4.065 1.00 91.06 90 TYR A CA 1
ATOM 715 C C . TYR A 1 90 ? 10.170 -9.895 -4.679 1.00 91.06 90 TYR A C 1
ATOM 717 O O . TYR A 1 90 ? 10.544 -10.792 -5.428 1.00 91.06 90 TYR A O 1
ATOM 725 N N . ARG A 1 91 ? 11.000 -8.907 -4.316 1.00 90.06 91 ARG A N 1
ATOM 726 C CA . ARG A 1 91 ? 12.384 -8.821 -4.819 1.00 90.06 91 ARG A CA 1
ATOM 727 C C . ARG A 1 91 ? 13.195 -10.062 -4.475 1.00 90.06 91 ARG A C 1
ATOM 729 O O . ARG A 1 91 ? 13.868 -10.592 -5.346 1.00 90.06 91 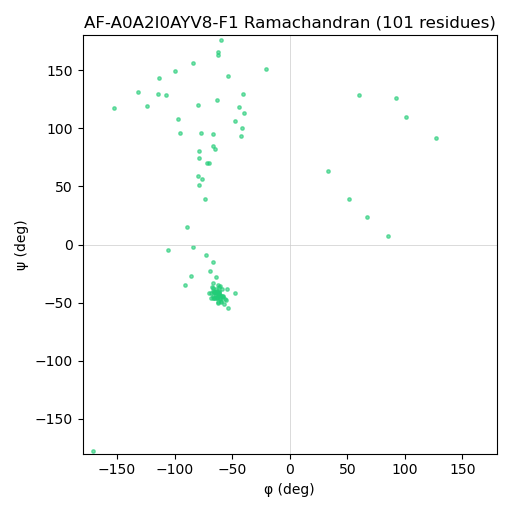ARG A O 1
ATOM 736 N N . LYS A 1 92 ? 13.088 -10.553 -3.237 1.00 90.12 92 LYS A N 1
ATOM 737 C CA . LYS A 1 92 ? 13.773 -11.773 -2.800 1.00 90.12 92 LYS A CA 1
ATOM 738 C C . LYS A 1 92 ? 13.333 -12.980 -3.628 1.00 90.12 92 LYS A C 1
ATOM 740 O O . LYS A 1 92 ? 14.174 -13.772 -4.028 1.00 90.12 92 LYS A O 1
ATOM 745 N N . TYR A 1 93 ? 12.035 -13.125 -3.885 1.00 89.75 93 TYR A N 1
ATOM 746 C CA . TYR A 1 93 ? 11.515 -14.197 -4.729 1.00 89.75 93 TYR A CA 1
ATOM 747 C C . TYR A 1 93 ? 12.078 -14.117 -6.156 1.00 89.75 93 TYR A C 1
ATOM 749 O O . TYR A 1 93 ? 12.591 -15.107 -6.669 1.00 89.75 93 TYR A O 1
ATOM 757 N N . HIS A 1 94 ? 12.093 -12.925 -6.755 1.00 86.56 94 HIS A N 1
ATOM 758 C CA . HIS A 1 94 ? 12.674 -12.708 -8.083 1.00 86.56 94 HIS A CA 1
ATOM 759 C C . HIS A 1 94 ? 14.187 -12.948 -8.138 1.00 86.56 94 HIS A C 1
ATOM 761 O O . HIS A 1 94 ? 14.674 -13.553 -9.090 1.00 86.56 94 HIS A O 1
ATOM 767 N N . GLU A 1 95 ? 14.935 -12.518 -7.120 1.00 88.31 95 GLU A N 1
ATOM 768 C CA . GLU A 1 95 ? 16.366 -12.812 -6.991 1.00 88.31 95 GLU A CA 1
ATOM 769 C C . GLU A 1 95 ? 16.617 -14.319 -6.886 1.00 88.31 95 GLU A C 1
ATOM 771 O O . GLU A 1 95 ? 17.547 -14.825 -7.505 1.00 88.31 95 GLU A O 1
ATOM 776 N N . LEU A 1 96 ? 15.788 -15.045 -6.129 1.00 85.88 96 LEU A N 1
ATOM 777 C CA . LEU A 1 96 ? 15.906 -16.495 -5.985 1.00 85.88 96 LEU A CA 1
ATOM 778 C C . LEU A 1 96 ? 15.600 -17.231 -7.290 1.00 85.88 96 LEU A C 1
ATOM 780 O O . LEU A 1 96 ? 16.326 -18.162 -7.609 1.00 85.88 96 LEU A O 1
ATOM 784 N N . ILE A 1 97 ? 14.600 -16.799 -8.063 1.00 83.69 97 ILE A N 1
ATOM 785 C CA . ILE A 1 97 ? 14.350 -17.350 -9.405 1.00 83.69 97 ILE A CA 1
ATOM 786 C C . ILE A 1 97 ? 15.525 -17.049 -10.342 1.00 83.69 97 ILE A C 1
ATOM 788 O O . ILE A 1 97 ? 15.975 -17.920 -11.077 1.00 83.69 97 ILE A O 1
ATOM 792 N N . GLY A 1 98 ? 16.053 -15.824 -10.312 1.00 73.50 98 GLY A N 1
ATOM 793 C CA . GLY A 1 98 ? 17.187 -15.438 -11.156 1.00 73.50 98 GLY A CA 1
ATOM 794 C C . GLY A 1 98 ? 18.506 -16.110 -10.761 1.00 73.50 98 GLY A C 1
ATOM 795 O O . GLY A 1 98 ? 19.410 -16.220 -11.585 1.00 73.50 98 GLY A O 1
ATOM 796 N N . ARG A 1 99 ? 18.626 -16.558 -9.504 1.00 68.12 99 ARG A N 1
ATOM 797 C CA . ARG A 1 99 ? 19.819 -17.205 -8.941 1.00 68.12 99 ARG A CA 1
ATOM 798 C C . ARG A 1 99 ? 19.667 -18.711 -8.763 1.00 68.12 99 ARG A C 1
ATOM 800 O O . ARG A 1 99 ? 20.650 -19.356 -8.402 1.00 68.12 99 ARG A O 1
ATOM 807 N N . SER A 1 100 ? 18.494 -19.291 -9.023 1.00 57.78 100 SER A N 1
ATOM 808 C CA . SER A 1 100 ? 18.333 -20.740 -9.117 1.00 57.78 100 SER A CA 1
ATOM 809 C C . SER A 1 100 ? 18.993 -21.229 -10.406 1.00 57.78 100 SER A C 1
ATOM 811 O O . SER A 1 100 ? 18.330 -21.628 -11.358 1.00 57.78 100 SER A O 1
ATOM 813 N N . GLY A 1 101 ? 20.325 -21.179 -10.423 1.00 56.25 101 GLY A N 1
ATOM 814 C CA . GLY A 1 101 ? 21.151 -22.069 -11.211 1.00 56.25 101 GLY A CA 1
ATOM 815 C C . GLY A 1 101 ? 20.956 -23.475 -10.664 1.00 56.25 101 GLY A C 1
ATOM 816 O O . GLY A 1 101 ? 21.731 -23.945 -9.840 1.00 56.25 101 GLY A O 1
ATOM 817 N N . TRP A 1 102 ? 19.882 -24.121 -11.104 1.00 55.78 102 TRP A N 1
ATOM 818 C CA . TRP A 1 102 ? 19.948 -25.538 -11.429 1.00 55.78 102 TRP A CA 1
ATOM 819 C C . TRP A 1 102 ? 20.612 -25.599 -12.808 1.00 55.78 102 TRP A C 1
ATOM 821 O O . TRP A 1 102 ? 19.936 -25.686 -13.829 1.00 55.78 102 TRP A O 1
ATOM 831 N N . GLY A 1 103 ? 21.921 -25.373 -12.828 1.00 51.38 103 GLY A N 1
ATOM 832 C CA . GLY A 1 103 ? 22.788 -25.467 -13.995 1.00 51.38 103 GLY A CA 1
ATOM 833 C C . GLY A 1 103 ? 23.960 -26.351 -13.634 1.00 51.38 103 GLY A C 1
ATOM 834 O O . GLY A 1 103 ? 24.444 -26.197 -12.489 1.00 51.38 103 GLY A O 1
#

Mean predicted aligned error: 12.84 Å

Sequence (103 aa):
MTMIEDEDETQNGPSNLRASRKSRDPNFSNEEKDVLILLITEKHNNGDVVNGNPTPLAWIEITKTYNSQVGTKKIVQQLKNAWKTLKKEYRKYHELIGRSGWG

Foldseek 3Di:
DDDDDDDDDPPPDDDPPPPPVVPVLPPQDPVLLVLLVVLLVVCVVVVQADPNHGDPVSLVVSQVVSVVVDVDRDDSVSSVVSSVVVVVVVVVVVVCVVPPPPD